Protein AF-A0AAJ1BT36-F1 (afdb_monomer_lite)

Organism: NCBI:txid2949647

Radius of gyration: 21.8 Å; chains: 1; bounding box: 70×56×44 Å

Structure (mmCIF, N/CA/C/O backbone):
data_AF-A0AAJ1BT36-F1
#
_entry.id   AF-A0AAJ1BT36-F1
#
loop_
_atom_site.group_PDB
_atom_site.id
_atom_site.type_symbol
_atom_site.label_atom_id
_atom_site.label_alt_id
_atom_site.label_comp_id
_atom_site.label_asym_id
_atom_site.label_entity_id
_atom_site.label_seq_id
_atom_site.pdbx_PDB_ins_code
_atom_site.Cartn_x
_atom_site.Cartn_y
_atom_site.Cartn_z
_atom_site.occupancy
_atom_site.B_iso_or_equiv
_atom_site.auth_seq_id
_atom_site.auth_comp_id
_atom_site.auth_asym_id
_atom_site.auth_atom_id
_atom_site.pdbx_PDB_model_num
ATOM 1 N N . MET A 1 1 ? -54.018 -43.127 28.869 1.00 43.28 1 MET A N 1
ATOM 2 C CA . MET A 1 1 ? -53.035 -42.993 27.766 1.00 43.28 1 MET A CA 1
ATOM 3 C C . MET A 1 1 ? -52.922 -41.485 27.480 1.00 43.28 1 MET A C 1
ATOM 5 O O . MET A 1 1 ? -53.895 -40.946 26.991 1.00 43.28 1 MET A O 1
ATOM 9 N N . ARG A 1 2 ? -52.032 -40.658 28.076 1.00 46.75 2 ARG A N 1
ATOM 10 C CA . ARG A 1 2 ? -50.558 -40.477 27.910 1.00 46.75 2 ARG A CA 1
ATOM 11 C C . ARG A 1 2 ? -50.152 -40.522 26.423 1.00 46.75 2 ARG A C 1
ATOM 13 O O . ARG A 1 2 ? -50.342 -41.576 25.846 1.00 46.75 2 ARG A O 1
ATOM 20 N N . ARG A 1 3 ? -49.587 -39.509 25.748 1.00 48.44 3 ARG A N 1
ATOM 21 C CA . ARG A 1 3 ? -48.978 -38.196 26.067 1.00 48.44 3 ARG A CA 1
ATOM 22 C C . ARG A 1 3 ? -49.074 -37.323 24.794 1.00 48.44 3 ARG A C 1
ATOM 24 O O . ARG A 1 3 ? -48.846 -37.857 23.715 1.00 48.44 3 ARG A O 1
ATOM 31 N N . ILE A 1 4 ? -49.337 -36.019 24.907 1.00 54.47 4 ILE A N 1
ATOM 32 C CA . ILE A 1 4 ? -49.126 -35.056 23.809 1.00 54.47 4 ILE A CA 1
ATOM 33 C C . ILE A 1 4 ? -47.728 -34.459 24.004 1.00 54.47 4 ILE A C 1
ATOM 35 O O . ILE A 1 4 ? -47.419 -33.938 25.074 1.00 54.47 4 ILE A O 1
ATOM 39 N N . VAL A 1 5 ? -46.865 -34.631 23.006 1.00 56.88 5 VAL A N 1
ATOM 40 C CA . VAL A 1 5 ? -45.466 -34.182 22.992 1.00 56.88 5 VAL A CA 1
ATOM 41 C C . VAL A 1 5 ? -45.425 -32.729 22.507 1.00 56.88 5 VAL A C 1
ATOM 43 O O . VAL A 1 5 ? -45.924 -32.473 21.412 1.00 56.88 5 VAL A O 1
ATOM 46 N N . PRO A 1 6 ? -44.832 -31.775 23.248 1.00 55.91 6 PRO A N 1
ATOM 47 C CA . PRO A 1 6 ? -44.533 -30.469 22.690 1.00 55.91 6 PRO A CA 1
ATOM 48 C C . PRO A 1 6 ? -43.248 -30.603 21.867 1.00 55.91 6 PRO A C 1
ATOM 50 O O . PRO A 1 6 ? -42.174 -30.879 22.403 1.00 55.91 6 PRO A O 1
ATOM 53 N N . ILE A 1 7 ? -43.365 -30.458 20.549 1.00 63.84 7 ILE A N 1
ATOM 54 C CA . ILE A 1 7 ? -42.210 -30.361 19.657 1.00 63.84 7 ILE A CA 1
ATOM 55 C C . ILE A 1 7 ? -41.571 -28.996 19.919 1.00 63.84 7 ILE A C 1
ATOM 57 O O . ILE A 1 7 ? -42.100 -27.954 19.536 1.00 63.84 7 ILE A O 1
ATOM 61 N N . LEU A 1 8 ? -40.454 -29.026 20.644 1.00 56.47 8 LEU A N 1
ATOM 62 C CA . LEU A 1 8 ? -39.534 -27.913 20.825 1.00 56.47 8 LEU A CA 1
ATOM 63 C C . LEU A 1 8 ? -39.110 -27.389 19.447 1.00 56.47 8 LEU A C 1
ATOM 65 O O . LEU A 1 8 ? -38.378 -28.061 18.721 1.00 56.47 8 LEU A O 1
ATOM 69 N N . LEU A 1 9 ? -39.548 -26.174 19.110 1.00 56.03 9 LEU A N 1
ATOM 70 C CA . LEU A 1 9 ? -38.946 -25.354 18.063 1.00 56.03 9 LEU A CA 1
ATOM 71 C C . LEU A 1 9 ? -37.528 -24.968 18.508 1.00 56.03 9 LEU A C 1
ATOM 73 O O . LEU A 1 9 ? -37.284 -23.888 19.040 1.00 56.03 9 LEU A O 1
ATOM 77 N N . PHE A 1 10 ? -36.582 -25.878 18.291 1.00 52.84 10 PHE A N 1
ATOM 78 C CA . PHE A 1 10 ? -35.169 -25.543 18.177 1.00 52.84 10 PHE A CA 1
ATOM 79 C C . PHE A 1 10 ? -34.988 -24.812 16.842 1.00 52.84 10 PHE A C 1
ATOM 81 O O . PHE A 1 10 ? -34.672 -25.414 15.816 1.00 52.84 10 PHE A O 1
ATOM 88 N N . LEU A 1 11 ? -35.226 -23.498 16.845 1.00 56.56 11 LEU A N 1
ATOM 89 C CA . LEU A 1 11 ? -34.644 -22.600 15.853 1.00 56.56 11 LEU A CA 1
ATOM 90 C C . LEU A 1 11 ? -33.135 -22.640 16.082 1.00 56.56 11 LEU A C 1
ATOM 92 O O . LEU A 1 11 ? -32.587 -21.943 16.934 1.00 56.56 11 LEU A O 1
ATOM 96 N N . VAL A 1 12 ? -32.497 -23.556 15.359 1.00 55.66 12 VAL A N 1
ATOM 97 C CA . VAL A 1 12 ? -31.055 -23.653 15.196 1.00 55.66 12 VAL A CA 1
ATOM 98 C C . VAL A 1 12 ? -30.589 -22.281 14.728 1.00 55.66 12 VAL A C 1
ATOM 100 O O . VAL A 1 12 ? -30.762 -21.914 13.567 1.00 55.66 12 VAL A O 1
ATOM 103 N N . GLY A 1 13 ? -30.043 -21.506 15.664 1.00 53.25 13 GLY A N 1
ATOM 104 C CA . GLY A 1 13 ? -29.198 -20.371 15.356 1.00 53.25 13 GLY A CA 1
ATOM 105 C C . GLY A 1 13 ? -28.027 -20.919 14.566 1.00 53.25 13 GLY A C 1
ATOM 106 O O . GLY A 1 13 ? -27.070 -21.421 15.147 1.00 53.25 13 GLY A O 1
ATOM 107 N N . MET A 1 14 ? -28.144 -20.907 13.240 1.00 57.12 14 MET A N 1
ATOM 108 C CA . MET A 1 14 ? -26.998 -21.120 12.380 1.00 57.12 14 MET A CA 1
ATOM 109 C C . MET A 1 14 ? -26.050 -19.967 12.698 1.00 57.12 14 MET A C 1
ATOM 111 O O . MET A 1 14 ? -26.427 -18.811 12.481 1.00 57.12 14 MET A O 1
ATOM 115 N N . PRO A 1 15 ? -24.861 -20.231 13.268 1.00 54.06 15 PRO A N 1
ATOM 116 C CA . PRO A 1 15 ? -23.852 -19.202 13.327 1.00 54.06 15 PRO A CA 1
ATOM 117 C C . PRO A 1 15 ? -23.577 -18.855 11.870 1.00 54.06 15 PRO A C 1
ATOM 119 O O . PRO A 1 15 ? -23.101 -19.694 11.104 1.00 54.06 15 PRO A O 1
ATOM 122 N N . PHE A 1 16 ? -23.944 -17.643 11.464 1.00 50.66 16 PHE A N 1
ATOM 123 C CA . PHE A 1 16 ? -23.399 -17.059 10.255 1.00 50.66 16 PHE A CA 1
ATOM 124 C C . PHE A 1 16 ? -21.893 -17.025 10.488 1.00 50.66 16 PHE A C 1
ATOM 126 O O . PHE A 1 16 ? -21.378 -16.147 11.179 1.00 50.66 16 PHE A O 1
ATOM 133 N N . ALA A 1 17 ? -21.195 -18.048 9.999 1.00 47.53 17 ALA A N 1
ATOM 134 C CA . ALA A 1 17 ? -19.764 -18.002 9.837 1.00 47.53 17 ALA A CA 1
ATOM 135 C C . ALA A 1 17 ? -19.533 -16.859 8.851 1.00 47.53 17 ALA A C 1
ATOM 137 O O . ALA A 1 17 ? -19.693 -17.023 7.644 1.00 47.53 17 ALA A O 1
ATOM 138 N N . ALA A 1 18 ? -19.295 -15.662 9.385 1.00 53.06 18 ALA A N 1
ATOM 139 C CA . ALA A 1 18 ? -18.859 -14.530 8.601 1.00 53.06 18 ALA A CA 1
ATOM 140 C C . ALA A 1 18 ? -17.549 -14.967 7.944 1.00 53.06 18 ALA A C 1
ATOM 142 O O . ALA A 1 18 ? -16.519 -15.071 8.617 1.00 53.06 18 ALA A O 1
ATOM 143 N N . ASN A 1 19 ? -17.622 -15.320 6.658 1.00 57.97 19 ASN A N 1
ATOM 144 C CA . ASN A 1 19 ? -16.448 -15.602 5.850 1.00 57.97 19 ASN A CA 1
ATOM 145 C C . ASN A 1 19 ? -15.500 -14.411 6.007 1.00 57.97 19 ASN A C 1
ATOM 147 O O . ASN A 1 19 ? -15.930 -13.260 5.910 1.00 57.97 19 ASN A O 1
ATOM 151 N N . ALA A 1 20 ? -14.236 -14.683 6.328 1.00 64.12 20 ALA A N 1
ATOM 152 C CA . ALA A 1 20 ? -13.223 -13.639 6.343 1.00 64.12 20 ALA A CA 1
ATOM 153 C C . ALA A 1 20 ? -13.206 -12.978 4.957 1.00 64.12 20 ALA A C 1
ATOM 155 O O . ALA A 1 20 ? -13.180 -13.689 3.955 1.00 64.12 20 ALA A O 1
ATOM 156 N N . ALA A 1 21 ? -13.271 -11.647 4.896 1.00 78.69 21 ALA A N 1
ATOM 157 C CA . ALA A 1 21 ? -13.365 -10.928 3.624 1.00 78.69 21 ALA A CA 1
ATOM 158 C C . ALA A 1 21 ? -12.161 -11.266 2.729 1.00 78.69 21 ALA A C 1
ATOM 160 O O . ALA A 1 21 ? -11.022 -11.084 3.145 1.00 78.69 21 ALA A O 1
ATOM 161 N N . GLU A 1 22 ? -12.345 -11.806 1.529 1.00 89.25 22 GLU A N 1
ATOM 162 C CA . GLU A 1 22 ? -11.187 -12.136 0.690 1.00 89.25 22 GLU A CA 1
ATOM 163 C C . GLU A 1 22 ? -10.579 -10.867 0.071 1.00 89.25 22 GLU A C 1
ATOM 165 O O . GLU A 1 22 ? -11.3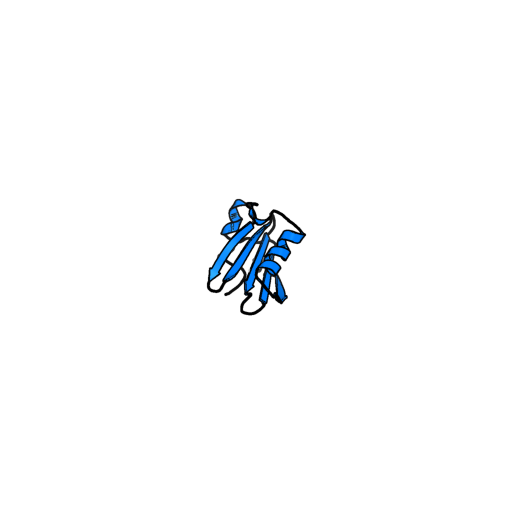28 -9.996 -0.377 1.00 89.25 22 GLU A O 1
ATOM 170 N N . PRO A 1 23 ? -9.239 -10.719 0.052 1.00 92.56 23 PRO A N 1
ATOM 171 C CA . PRO A 1 23 ? -8.615 -9.606 -0.646 1.00 92.56 23 PRO A CA 1
ATOM 172 C C . PRO A 1 23 ? -8.844 -9.705 -2.156 1.00 92.56 23 PRO A C 1
ATOM 174 O O . PRO A 1 23 ? -8.737 -10.781 -2.742 1.00 92.56 23 PRO A O 1
ATOM 177 N N . ASN A 1 24 ? -9.076 -8.565 -2.795 1.00 95.56 24 ASN A N 1
ATOM 178 C CA . ASN A 1 24 ? -9.059 -8.444 -4.247 1.00 95.56 24 ASN A CA 1
ATOM 179 C C . ASN A 1 24 ? -7.636 -8.154 -4.722 1.00 95.56 24 ASN A C 1
ATOM 181 O O . ASN A 1 24 ? -6.983 -7.260 -4.184 1.00 95.56 24 ASN A O 1
ATOM 185 N N . PHE A 1 25 ? -7.173 -8.870 -5.744 1.00 94.75 25 PHE A N 1
ATOM 186 C CA . PHE A 1 25 ? -5.818 -8.737 -6.273 1.00 94.75 25 PHE A CA 1
ATOM 187 C C . PHE A 1 25 ? -5.829 -8.082 -7.651 1.00 94.75 25 PHE A C 1
ATOM 189 O O . PHE A 1 25 ? -6.604 -8.455 -8.532 1.00 94.75 25 PHE A O 1
ATOM 196 N N . TYR A 1 26 ? -4.937 -7.116 -7.835 1.00 92.44 26 TYR A N 1
ATOM 197 C CA . TYR A 1 26 ? -4.740 -6.392 -9.081 1.00 92.44 26 TYR A CA 1
ATOM 198 C C . TYR A 1 26 ? -3.269 -6.429 -9.443 1.00 92.44 26 TYR A C 1
ATOM 200 O O . TYR A 1 26 ? -2.419 -6.065 -8.634 1.00 92.44 26 TYR A O 1
ATOM 208 N N . GLU A 1 27 ? -2.964 -6.825 -10.668 1.00 92.75 27 GLU A N 1
ATOM 209 C CA . GLU A 1 27 ? -1.590 -6.942 -11.137 1.00 92.75 27 GLU A CA 1
ATOM 210 C C . GLU A 1 27 ? -1.307 -5.960 -12.265 1.00 92.75 27 GLU A C 1
ATOM 212 O O . GLU A 1 27 ? -2.179 -5.619 -13.069 1.00 92.75 27 GLU A O 1
ATOM 217 N N . LYS A 1 28 ? -0.062 -5.496 -12.323 1.00 89.69 28 LYS A N 1
ATOM 218 C CA . LYS A 1 28 ? 0.411 -4.612 -13.379 1.00 89.69 28 LYS A CA 1
ATOM 219 C C . LYS A 1 28 ? 1.894 -4.826 -13.623 1.00 89.69 28 LYS A C 1
ATOM 221 O O . LYS A 1 28 ? 2.672 -4.952 -12.679 1.00 89.69 28 LYS A O 1
ATOM 226 N N . GLU A 1 29 ? 2.284 -4.782 -14.889 1.00 92.19 29 GLU A N 1
ATOM 227 C CA . GLU A 1 29 ? 3.689 -4.762 -15.270 1.00 92.19 29 GLU A CA 1
ATOM 228 C C . GLU A 1 29 ? 4.336 -3.412 -14.911 1.00 92.19 29 GLU A C 1
ATOM 230 O O . GLU A 1 29 ? 3.767 -2.345 -15.165 1.00 92.19 29 GLU A O 1
ATOM 235 N N . ILE A 1 30 ? 5.536 -3.453 -14.332 1.00 88.88 30 ILE A N 1
ATOM 236 C CA . ILE A 1 30 ? 6.339 -2.268 -14.008 1.00 88.88 30 ILE A CA 1
ATOM 237 C C . ILE A 1 30 ? 7.744 -2.400 -14.594 1.00 88.88 30 ILE A C 1
ATOM 239 O O . ILE A 1 30 ? 8.319 -3.482 -14.618 1.00 88.88 30 ILE A O 1
ATOM 243 N N . GLY A 1 31 ? 8.324 -1.294 -15.058 1.00 85.38 31 GLY A N 1
ATOM 244 C CA . GLY A 1 31 ? 9.703 -1.265 -15.553 1.00 85.38 31 GLY A CA 1
ATOM 245 C C . GLY A 1 31 ? 10.718 -0.907 -14.468 1.00 85.38 31 GLY A C 1
ATOM 246 O O . GLY A 1 31 ? 11.910 -1.169 -14.614 1.00 85.38 31 GLY A O 1
ATOM 247 N N . SER A 1 32 ? 10.269 -0.279 -13.380 1.00 88.44 32 SER A N 1
ATOM 248 C CA . SER A 1 32 ? 11.134 0.191 -12.305 1.00 88.44 32 SER A CA 1
ATOM 249 C C . SER A 1 32 ? 10.384 0.402 -10.991 1.00 88.44 32 SER A C 1
ATOM 251 O O . SER A 1 32 ? 9.161 0.520 -10.946 1.00 88.44 32 SER A O 1
ATOM 253 N N . ILE A 1 33 ? 11.137 0.572 -9.903 1.00 88.56 33 ILE A N 1
ATOM 254 C CA . ILE A 1 33 ? 10.558 0.930 -8.603 1.00 88.56 33 ILE A CA 1
ATOM 255 C C . ILE A 1 33 ? 9.853 2.298 -8.611 1.00 88.56 33 ILE A C 1
ATOM 257 O O . ILE A 1 33 ? 8.948 2.533 -7.811 1.00 88.56 33 ILE A O 1
ATOM 261 N N . LYS A 1 34 ? 10.241 3.199 -9.528 1.00 88.62 34 LYS A N 1
ATOM 262 C CA . LYS A 1 34 ? 9.607 4.516 -9.676 1.00 88.62 34 LYS A CA 1
ATOM 263 C C . LYS A 1 34 ? 8.174 4.396 -10.183 1.00 88.62 34 LYS A C 1
ATOM 265 O O . LYS A 1 34 ? 7.336 5.194 -9.777 1.00 88.62 34 LYS A O 1
ATOM 270 N N . ASP A 1 35 ? 7.886 3.385 -11.001 1.00 87.00 35 ASP A N 1
ATOM 271 C CA . ASP A 1 35 ? 6.533 3.144 -11.510 1.00 87.00 35 ASP A CA 1
ATOM 272 C C . ASP A 1 35 ? 5.588 2.757 -10.369 1.00 87.00 35 ASP A C 1
ATOM 274 O O . ASP A 1 35 ? 4.436 3.179 -10.345 1.00 87.00 35 ASP A O 1
ATOM 278 N N . CYS A 1 36 ? 6.103 2.038 -9.368 1.00 85.50 36 CYS A N 1
ATOM 279 C CA . CYS A 1 36 ? 5.362 1.742 -8.149 1.00 85.50 36 CYS A CA 1
ATOM 280 C C . CYS A 1 36 ? 5.097 2.987 -7.296 1.00 85.50 36 CYS A C 1
ATOM 282 O O . CYS A 1 36 ? 3.977 3.204 -6.843 1.00 85.50 36 CYS A O 1
ATOM 284 N N . ASP A 1 37 ? 6.104 3.842 -7.105 1.00 88.12 37 ASP A N 1
ATOM 285 C CA . ASP A 1 37 ? 5.915 5.105 -6.384 1.00 88.12 37 ASP A CA 1
ATOM 286 C C . ASP A 1 37 ? 4.910 6.027 -7.095 1.00 88.12 37 ASP A C 1
ATOM 288 O O . ASP A 1 37 ? 4.191 6.781 -6.431 1.00 88.12 37 ASP A O 1
ATOM 292 N N . ALA A 1 38 ? 4.829 5.955 -8.427 1.00 88.38 38 ALA A N 1
ATOM 293 C CA . ALA A 1 38 ? 3.892 6.737 -9.222 1.00 88.38 38 ALA A CA 1
ATOM 294 C C . ALA A 1 38 ? 2.424 6.359 -8.957 1.00 88.38 38 ALA A C 1
ATOM 296 O O . ALA A 1 38 ? 1.572 7.245 -9.021 1.00 88.38 38 ALA A O 1
ATOM 297 N N . ILE A 1 39 ? 2.131 5.099 -8.592 1.00 84.56 39 ILE A N 1
ATOM 298 C CA . ILE A 1 39 ? 0.765 4.633 -8.274 1.00 84.56 39 ILE A CA 1
ATOM 299 C C . ILE A 1 39 ? 0.153 5.478 -7.151 1.00 84.56 39 ILE A C 1
ATOM 301 O O . ILE A 1 39 ? -0.969 5.967 -7.276 1.00 84.56 39 ILE A O 1
ATOM 305 N N . PHE A 1 40 ? 0.910 5.708 -6.077 1.00 85.19 40 PHE A N 1
ATOM 306 C CA . PHE A 1 40 ? 0.444 6.522 -4.955 1.00 85.19 40 PHE A CA 1
ATOM 307 C C . PHE A 1 40 ? 0.635 8.017 -5.198 1.00 85.19 40 PHE A C 1
ATOM 309 O O . PHE A 1 40 ? -0.253 8.801 -4.882 1.00 85.19 40 PHE A O 1
ATOM 316 N N . THR A 1 41 ? 1.752 8.425 -5.811 1.00 90.12 41 THR A N 1
ATOM 317 C CA . THR A 1 41 ? 2.051 9.847 -6.076 1.00 90.12 41 THR A CA 1
ATOM 318 C C . THR A 1 41 ? 0.972 10.522 -6.925 1.00 90.12 41 THR A C 1
ATOM 320 O O . THR A 1 41 ? 0.668 11.688 -6.689 1.00 90.12 41 THR A O 1
ATOM 323 N N . ALA A 1 42 ? 0.359 9.799 -7.870 1.00 86.44 42 ALA A N 1
ATOM 324 C CA . ALA A 1 42 ? -0.692 10.339 -8.733 1.00 86.44 42 ALA A CA 1
ATOM 325 C C . ALA A 1 42 ? -1.918 10.843 -7.951 1.00 86.44 42 ALA A C 1
ATOM 327 O O . ALA A 1 42 ? -2.488 11.873 -8.300 1.00 86.44 42 ALA A O 1
ATOM 328 N N . ASN A 1 43 ? -2.296 10.142 -6.879 1.00 84.81 43 ASN A N 1
ATOM 329 C CA . ASN A 1 43 ? -3.459 10.486 -6.055 1.00 84.81 43 ASN A CA 1
ATOM 330 C C . ASN A 1 43 ? -3.067 11.198 -4.755 1.00 84.81 43 ASN A C 1
ATOM 332 O O . ASN A 1 43 ? -3.872 11.883 -4.129 1.00 84.81 43 ASN A O 1
ATOM 336 N N . THR A 1 44 ? -1.837 10.999 -4.292 1.00 88.50 44 THR A N 1
ATOM 337 C CA . THR A 1 44 ? -1.338 11.492 -3.010 1.00 88.50 44 THR A CA 1
ATOM 338 C C . THR A 1 44 ? 0.148 11.837 -3.148 1.00 88.50 44 THR A C 1
ATOM 340 O O . THR A 1 44 ? 1.006 11.023 -2.810 1.00 88.50 44 THR A O 1
ATOM 343 N N . PRO A 1 45 ? 0.487 13.047 -3.631 1.00 88.25 45 PRO A N 1
ATOM 344 C CA . PRO A 1 45 ? 1.867 13.421 -3.958 1.00 88.25 45 PRO A CA 1
ATOM 345 C C . PRO A 1 45 ? 2.875 13.302 -2.805 1.00 88.25 45 PRO A C 1
ATOM 347 O O . PRO A 1 45 ? 4.056 13.078 -3.050 1.00 88.25 45 PRO A O 1
ATOM 350 N N . ASP A 1 46 ? 2.411 13.405 -1.557 1.00 90.25 46 ASP A N 1
ATOM 351 C CA . ASP A 1 46 ? 3.244 13.358 -0.346 1.00 90.25 46 ASP A CA 1
ATOM 352 C C . ASP A 1 46 ? 3.018 12.094 0.503 1.00 90.25 46 ASP A C 1
ATOM 354 O O . ASP A 1 46 ? 3.234 12.079 1.712 1.00 90.25 46 ASP A O 1
ATOM 358 N N . TRP A 1 47 ? 2.541 11.010 -0.114 1.00 9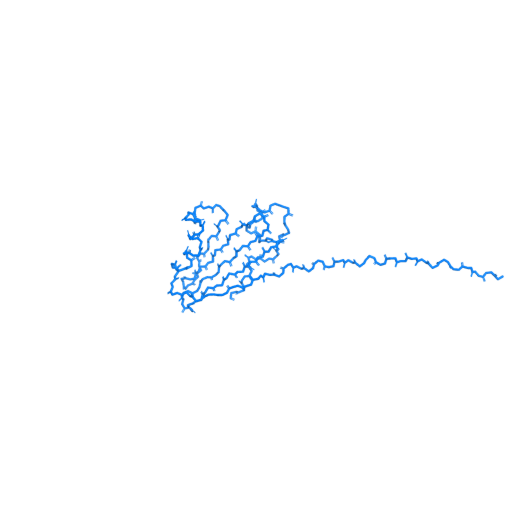2.31 47 TRP A N 1
ATOM 359 C CA . TRP A 1 47 ? 2.147 9.788 0.598 1.00 92.31 47 TRP A CA 1
ATOM 360 C C . TRP A 1 47 ? 3.246 9.219 1.510 1.00 92.31 47 TRP A C 1
ATOM 362 O O . TRP A 1 47 ? 2.950 8.661 2.558 1.00 92.31 47 TRP A O 1
ATOM 372 N N . LYS A 1 48 ? 4.524 9.398 1.156 1.00 91.12 48 LYS A N 1
ATOM 373 C CA . LYS A 1 48 ? 5.668 8.858 1.913 1.00 91.12 48 LYS A CA 1
ATOM 374 C C . LYS A 1 48 ? 5.815 9.447 3.317 1.00 91.12 48 LYS A C 1
ATOM 376 O O . LYS A 1 48 ? 6.412 8.799 4.170 1.00 91.12 48 LYS A O 1
ATOM 381 N N . ASN A 1 49 ? 5.304 10.656 3.540 1.00 93.38 49 ASN A N 1
ATOM 382 C CA . ASN A 1 49 ? 5.378 11.348 4.827 1.00 93.38 49 ASN A CA 1
ATOM 383 C C . ASN A 1 49 ? 4.104 11.178 5.660 1.00 93.38 49 ASN A C 1
ATOM 385 O O . ASN A 1 49 ? 4.004 11.702 6.769 1.00 93.38 49 ASN A O 1
ATOM 389 N N . ARG A 1 50 ? 3.116 10.458 5.127 1.00 93.56 50 ARG A N 1
ATOM 390 C CA . ARG A 1 50 ? 1.817 10.295 5.757 1.00 93.56 50 ARG A CA 1
ATOM 391 C C . ARG A 1 50 ? 1.781 9.035 6.625 1.00 93.56 50 ARG A C 1
ATOM 393 O O . ARG A 1 50 ? 2.220 7.977 6.173 1.00 93.56 50 ARG A O 1
ATOM 400 N N . PRO A 1 51 ? 1.260 9.121 7.861 1.00 93.12 51 PRO A N 1
ATOM 401 C CA . PRO A 1 51 ? 1.293 8.014 8.815 1.00 93.12 51 PRO A CA 1
ATOM 402 C C . PRO A 1 51 ? 0.466 6.803 8.370 1.00 93.12 51 PRO A C 1
ATOM 404 O O . PRO A 1 51 ? 0.737 5.689 8.813 1.00 93.12 51 PRO A O 1
ATOM 407 N N . GLU A 1 52 ? -0.520 6.997 7.494 1.00 94.94 52 GLU A N 1
ATOM 408 C CA . GLU A 1 52 ? -1.315 5.915 6.926 1.00 94.94 52 GLU A CA 1
ATOM 409 C C . GLU A 1 52 ? -0.570 5.074 5.881 1.00 94.94 52 GLU A C 1
ATOM 411 O O . GLU A 1 52 ? -1.066 4.015 5.511 1.00 94.94 52 GLU A O 1
ATOM 416 N N . PHE A 1 53 ? 0.627 5.477 5.442 1.00 95.56 53 PHE A N 1
ATOM 417 C CA . PHE A 1 53 ? 1.452 4.693 4.525 1.00 95.56 53 PHE A CA 1
ATOM 418 C C . PHE A 1 53 ? 2.653 4.082 5.246 1.00 95.56 53 PHE A C 1
ATOM 420 O O . PHE A 1 53 ? 3.589 4.759 5.665 1.00 95.56 53 PHE A O 1
ATOM 427 N N . ILE A 1 54 ? 2.677 2.757 5.317 1.00 94.94 54 ILE A N 1
ATOM 428 C CA . ILE A 1 54 ? 3.758 1.984 5.917 1.00 94.94 54 ILE A CA 1
ATOM 429 C C . ILE A 1 54 ? 4.595 1.383 4.793 1.00 94.94 54 ILE A C 1
ATOM 431 O O . ILE A 1 54 ? 4.176 0.458 4.100 1.00 94.94 54 ILE A O 1
ATOM 435 N N . THR A 1 55 ? 5.806 1.904 4.618 1.00 94.06 55 THR A N 1
ATOM 436 C CA . THR A 1 55 ? 6.739 1.434 3.587 1.00 94.06 55 THR A CA 1
ATOM 437 C C . THR A 1 55 ? 7.748 0.448 4.161 1.00 94.06 55 THR A C 1
ATOM 439 O O . THR A 1 55 ? 8.353 0.701 5.201 1.00 94.06 55 THR A O 1
ATOM 442 N N . ARG A 1 56 ? 7.994 -0.653 3.447 1.00 92.62 56 ARG A N 1
ATOM 443 C CA . ARG A 1 56 ? 9.034 -1.637 3.761 1.00 92.62 56 ARG A CA 1
ATOM 444 C C . ARG A 1 56 ? 9.880 -1.910 2.521 1.00 92.62 56 ARG A C 1
ATOM 446 O O . ARG A 1 56 ? 9.361 -2.297 1.475 1.00 92.62 56 ARG A O 1
ATOM 453 N N . ASN A 1 57 ? 11.191 -1.731 2.646 1.00 92.19 57 ASN A N 1
ATOM 454 C CA . ASN A 1 57 ? 12.143 -2.153 1.621 1.00 92.19 57 ASN A CA 1
ATOM 455 C C . ASN A 1 57 ? 12.468 -3.635 1.833 1.00 92.19 57 ASN A C 1
ATOM 457 O O . ASN A 1 57 ? 12.750 -4.056 2.955 1.00 92.19 57 ASN A O 1
ATOM 461 N N . LEU A 1 58 ? 12.408 -4.420 0.763 1.00 91.19 58 LEU A N 1
ATOM 462 C CA . LEU A 1 58 ? 12.659 -5.857 0.766 1.00 91.19 58 LEU A CA 1
ATOM 463 C C . LEU A 1 58 ? 13.954 -6.165 -0.007 1.00 91.19 58 LEU A C 1
ATOM 465 O O . LEU A 1 58 ? 14.505 -5.320 -0.716 1.00 91.19 58 LEU A O 1
ATOM 469 N N . SER A 1 59 ? 14.467 -7.389 0.133 1.00 89.94 59 SER A N 1
ATOM 470 C CA . SER A 1 59 ? 15.672 -7.822 -0.586 1.00 89.94 59 SER A CA 1
ATOM 471 C C . SER A 1 59 ? 15.469 -7.801 -2.106 1.00 89.94 59 SER A C 1
ATOM 473 O O . SER A 1 59 ? 14.351 -7.952 -2.594 1.00 89.94 59 SER A O 1
ATOM 475 N N . GLY A 1 60 ? 16.549 -7.622 -2.872 1.00 86.19 60 GLY A N 1
ATOM 476 C CA . GLY A 1 60 ? 16.480 -7.601 -4.340 1.00 86.19 60 GLY A CA 1
ATOM 477 C C . GLY A 1 60 ? 15.864 -6.326 -4.931 1.00 86.19 60 GLY A C 1
ATOM 478 O O . GLY A 1 60 ? 15.402 -6.337 -6.063 1.00 86.19 60 GLY A O 1
ATOM 479 N N . GLY A 1 61 ? 15.825 -5.221 -4.177 1.00 87.31 61 GLY A N 1
ATOM 480 C CA . GLY A 1 61 ? 15.238 -3.957 -4.648 1.00 87.31 61 GLY A CA 1
ATOM 481 C C . GLY A 1 61 ? 13.707 -3.962 -4.690 1.00 87.31 61 GLY A C 1
ATOM 482 O O . GLY A 1 61 ? 13.100 -3.048 -5.248 1.00 87.31 61 GLY A O 1
ATOM 483 N N . ARG A 1 62 ? 13.090 -4.983 -4.090 1.00 92.69 62 ARG A N 1
ATOM 484 C CA . ARG A 1 62 ? 11.646 -5.107 -3.936 1.00 92.69 62 ARG A CA 1
ATOM 485 C C . ARG A 1 62 ? 11.130 -4.155 -2.866 1.00 92.69 62 ARG A C 1
ATOM 487 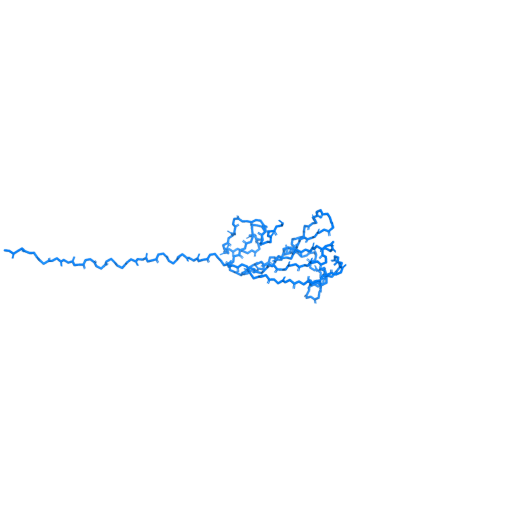O O . ARG A 1 62 ? 11.852 -3.777 -1.941 1.00 92.69 62 ARG A O 1
ATOM 494 N N . LYS A 1 63 ? 9.857 -3.796 -2.957 1.00 93.25 63 LYS A N 1
ATOM 495 C CA . LYS A 1 63 ? 9.219 -2.879 -2.010 1.00 93.25 63 LYS A CA 1
ATOM 496 C C . LYS A 1 63 ? 7.811 -3.335 -1.694 1.00 93.25 63 LYS A C 1
ATOM 498 O O . LYS A 1 63 ? 7.114 -3.844 -2.560 1.00 93.25 63 LYS A O 1
ATOM 503 N N . GLN A 1 64 ? 7.412 -3.125 -0.452 1.00 94.44 64 GLN A N 1
ATOM 504 C CA . GLN A 1 64 ? 6.051 -3.311 0.016 1.00 94.44 64 GLN A CA 1
ATOM 505 C C . GLN A 1 64 ? 5.563 -1.985 0.597 1.00 94.44 64 GLN A C 1
ATOM 507 O O . GLN A 1 64 ? 6.292 -1.322 1.340 1.00 94.44 64 GLN A O 1
ATOM 512 N N . VAL A 1 65 ? 4.349 -1.583 0.250 1.00 94.69 65 VAL A N 1
ATOM 513 C CA . VAL A 1 65 ? 3.696 -0.386 0.781 1.00 94.69 65 VAL A CA 1
ATOM 514 C C . VAL A 1 65 ? 2.308 -0.783 1.244 1.00 94.69 65 VAL A C 1
ATOM 516 O O . VAL A 1 65 ? 1.520 -1.285 0.454 1.00 94.69 65 VAL A O 1
ATOM 519 N N . VAL A 1 66 ? 2.009 -0.556 2.517 1.00 96.00 66 VAL A N 1
ATOM 520 C CA . VAL A 1 66 ? 0.673 -0.754 3.080 1.00 96.00 66 VAL A CA 1
ATOM 521 C C . VAL A 1 66 ? 0.052 0.616 3.308 1.00 96.00 66 VAL A C 1
ATOM 523 O O . VAL A 1 66 ? 0.606 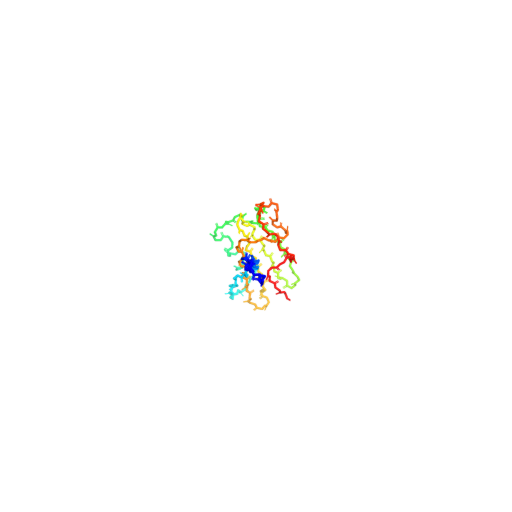1.413 4.057 1.00 96.00 66 VAL A O 1
ATOM 526 N N . GLN A 1 67 ? -1.080 0.888 2.674 1.00 95.94 67 GLN A N 1
ATOM 527 C CA . GLN A 1 67 ? -1.926 2.042 2.942 1.00 95.94 67 GLN A CA 1
ATOM 528 C C . GLN A 1 67 ? -3.074 1.615 3.862 1.00 95.94 67 GLN A C 1
ATOM 530 O O . GLN A 1 67 ? -3.925 0.812 3.479 1.00 95.94 67 GLN A O 1
ATOM 535 N N . CYS A 1 68 ? -3.096 2.157 5.074 1.00 96.00 68 CYS A N 1
ATOM 536 C CA . CYS A 1 68 ? -4.160 1.958 6.046 1.00 96.00 68 CYS A CA 1
ATOM 537 C C . CYS A 1 68 ? -5.347 2.873 5.716 1.00 96.00 68 CYS A C 1
ATOM 539 O O . CYS A 1 68 ? -5.182 4.089 5.623 1.00 96.00 68 CYS A O 1
ATOM 541 N N . LEU A 1 69 ? -6.543 2.307 5.563 1.00 94.44 69 LEU A N 1
ATOM 542 C CA . LEU A 1 69 ? -7.772 3.052 5.289 1.00 94.44 69 LEU A CA 1
ATOM 543 C C . LEU A 1 69 ? -8.750 2.890 6.452 1.00 94.44 69 LEU A C 1
ATOM 545 O O . LEU A 1 69 ? -8.740 1.838 7.084 1.00 94.44 69 LEU A O 1
ATOM 549 N N . PRO A 1 70 ? -9.616 3.876 6.745 1.00 92.75 70 PRO A N 1
ATOM 550 C CA . PRO A 1 70 ? -10.553 3.786 7.864 1.00 92.75 70 PRO A CA 1
ATOM 551 C C . PRO A 1 70 ? -11.424 2.527 7.869 1.00 92.75 70 PRO A C 1
ATOM 553 O O . PRO A 1 70 ? -11.848 2.129 8.945 1.00 92.75 70 PRO A O 1
ATOM 556 N N . ASP A 1 71 ? -11.673 1.934 6.699 1.00 91.50 71 ASP A N 1
ATOM 557 C CA . ASP A 1 71 ? -12.514 0.766 6.432 1.00 91.50 71 ASP A CA 1
ATOM 558 C C . ASP A 1 71 ? -11.752 -0.459 5.888 1.00 91.50 71 ASP A C 1
ATOM 560 O O . ASP A 1 71 ? -12.375 -1.475 5.569 1.00 91.50 71 ASP A O 1
ATOM 564 N N . GLY A 1 72 ? -10.419 -0.412 5.803 1.00 93.88 72 GLY A N 1
ATOM 565 C CA . GLY A 1 72 ? -9.664 -1.493 5.180 1.00 93.88 72 GLY A CA 1
ATOM 566 C C . GLY A 1 72 ? -8.170 -1.244 5.018 1.00 93.88 72 GLY A C 1
ATOM 567 O O . GLY A 1 72 ? -7.542 -0.451 5.725 1.00 93.88 72 GLY A O 1
ATOM 568 N N . VAL A 1 73 ? -7.572 -1.952 4.066 1.00 96.12 73 VAL A N 1
ATOM 569 C CA . VAL A 1 73 ? -6.156 -1.826 3.737 1.00 96.12 73 VAL A CA 1
ATOM 570 C C . VAL A 1 73 ? -5.932 -2.027 2.242 1.00 96.12 73 VAL A C 1
ATOM 572 O O . VAL A 1 73 ? -6.554 -2.881 1.610 1.00 96.12 73 VAL A O 1
ATOM 575 N N . VAL A 1 74 ? -4.978 -1.279 1.695 1.00 95.50 74 VAL A N 1
ATOM 576 C CA . VAL A 1 74 ? -4.387 -1.564 0.386 1.00 95.50 74 VAL A CA 1
ATOM 577 C C . VAL A 1 74 ? -2.932 -1.928 0.603 1.00 95.50 74 VAL A C 1
ATOM 579 O O . VAL A 1 74 ? -2.187 -1.191 1.242 1.00 95.50 74 VAL A O 1
ATOM 582 N N . GLU A 1 75 ? -2.502 -3.057 0.066 1.00 95.69 75 GLU A N 1
ATOM 583 C CA . GLU A 1 75 ? -1.116 -3.483 0.106 1.00 95.69 75 GLU A CA 1
ATOM 584 C C . GLU A 1 75 ? -0.560 -3.615 -1.303 1.00 95.69 75 GLU A C 1
ATOM 586 O O . GLU A 1 75 ? -1.025 -4.431 -2.086 1.00 95.69 75 GLU A O 1
ATOM 591 N N . LEU A 1 76 ? 0.466 -2.832 -1.612 1.00 94.44 76 LEU A N 1
ATOM 592 C CA . LEU A 1 76 ? 1.209 -2.912 -2.857 1.00 94.44 76 LEU A CA 1
ATOM 593 C C . LEU A 1 76 ? 2.525 -3.657 -2.626 1.00 94.44 76 LEU A C 1
ATOM 595 O O . LEU A 1 76 ? 3.300 -3.305 -1.736 1.00 94.44 76 LEU A O 1
ATOM 599 N N . TYR A 1 77 ? 2.810 -4.637 -3.472 1.00 94.94 77 TYR A N 1
ATOM 600 C CA . TYR A 1 77 ? 4.100 -5.298 -3.602 1.00 94.94 77 TYR A CA 1
ATOM 601 C C . TYR A 1 77 ? 4.698 -4.991 -4.975 1.00 94.94 77 TYR A C 1
ATOM 603 O O . TYR A 1 77 ? 4.013 -5.044 -5.994 1.00 94.94 77 TYR A O 1
ATOM 611 N N . CYS A 1 78 ? 5.986 -4.667 -4.990 1.00 93.56 78 CYS A N 1
ATOM 612 C CA . CYS A 1 78 ? 6.725 -4.257 -6.172 1.00 93.56 78 CYS A CA 1
ATOM 613 C C . CYS A 1 78 ? 7.964 -5.123 -6.335 1.00 93.56 78 CYS A C 1
ATOM 615 O O . CYS A 1 78 ? 8.828 -5.150 -5.451 1.00 93.56 78 CYS A O 1
ATOM 617 N N . ASP A 1 79 ? 8.079 -5.746 -7.500 1.00 93.75 79 ASP A N 1
ATOM 618 C CA . ASP A 1 79 ? 9.211 -6.550 -7.919 1.00 93.75 79 ASP A CA 1
ATOM 619 C C . ASP A 1 79 ? 9.722 -6.099 -9.295 1.00 93.75 79 ASP A C 1
ATOM 621 O O . ASP A 1 79 ? 9.315 -6.623 -10.335 1.00 93.75 79 ASP A O 1
ATOM 625 N N . PRO A 1 80 ? 10.631 -5.109 -9.332 1.00 88.44 80 PRO A N 1
ATOM 626 C CA . PRO A 1 80 ? 11.166 -4.616 -10.593 1.00 88.44 80 PRO A CA 1
ATOM 627 C C . PRO A 1 80 ? 12.055 -5.645 -11.306 1.00 88.44 80 PRO A C 1
ATOM 629 O O . PRO A 1 80 ? 12.223 -5.539 -12.517 1.00 88.44 80 PRO A O 1
ATOM 632 N N . GLN A 1 81 ? 12.616 -6.636 -10.600 1.00 90.81 81 GLN A N 1
ATOM 633 C CA . GLN A 1 81 ? 13.433 -7.680 -11.233 1.00 90.81 81 GLN A CA 1
ATOM 634 C C . GLN A 1 81 ? 12.567 -8.590 -12.104 1.00 90.81 81 GLN A C 1
ATOM 636 O O . GLN A 1 81 ? 12.963 -8.946 -13.211 1.00 90.81 81 GLN A O 1
ATOM 641 N N . ASN A 1 82 ? 11.357 -8.885 -11.626 1.00 91.62 82 ASN A N 1
ATOM 642 C CA . ASN A 1 82 ? 10.352 -9.658 -12.350 1.00 91.62 82 ASN A CA 1
ATOM 643 C C . ASN A 1 82 ? 9.368 -8.784 -13.146 1.00 91.62 82 ASN A C 1
ATOM 645 O O . ASN A 1 82 ? 8.381 -9.293 -13.670 1.00 91.62 82 ASN A O 1
ATOM 649 N N . ARG A 1 83 ? 9.633 -7.472 -13.252 1.00 91.75 83 ARG A N 1
ATOM 650 C CA . ARG A 1 83 ? 8.775 -6.478 -13.922 1.00 91.75 83 ARG A CA 1
ATOM 651 C C . ARG A 1 83 ? 7.321 -6.502 -13.444 1.00 91.75 83 ARG A C 1
ATOM 653 O O . ARG A 1 83 ? 6.400 -6.259 -14.218 1.00 91.75 83 ARG A O 1
ATOM 660 N N . HIS A 1 84 ? 7.094 -6.781 -12.165 1.00 92.12 84 HIS A N 1
ATOM 661 C CA . HIS A 1 84 ? 5.767 -7.083 -11.635 1.00 92.12 84 HIS A CA 1
ATOM 662 C C . HIS A 1 84 ? 5.414 -6.202 -10.442 1.00 92.12 84 HIS A C 1
ATOM 664 O O . HIS A 1 84 ? 6.244 -5.930 -9.575 1.00 92.12 84 HIS A O 1
ATOM 670 N N . SER A 1 85 ? 4.170 -5.738 -10.397 1.00 92.69 85 SER A N 1
ATOM 671 C CA . SER A 1 85 ? 3.566 -5.185 -9.191 1.00 92.69 85 SER A CA 1
ATOM 672 C C . SER A 1 85 ? 2.202 -5.815 -8.962 1.00 92.69 85 SER A C 1
ATOM 674 O O . SER A 1 85 ? 1.459 -6.056 -9.916 1.00 92.69 85 SER A O 1
ATOM 676 N N . MET A 1 86 ? 1.866 -6.019 -7.695 1.00 94.44 86 MET A N 1
ATOM 677 C CA . MET A 1 86 ? 0.566 -6.512 -7.269 1.00 94.44 86 MET A CA 1
ATOM 678 C C . MET A 1 86 ? 0.025 -5.629 -6.156 1.00 94.44 86 MET A C 1
ATOM 680 O O . MET A 1 86 ? 0.737 -5.331 -5.200 1.00 94.44 86 MET A O 1
ATOM 684 N N . ALA A 1 87 ? -1.235 -5.232 -6.269 1.00 94.00 87 ALA A N 1
ATOM 685 C CA . ALA A 1 87 ? -1.996 -4.590 -5.213 1.00 94.00 87 ALA A CA 1
ATOM 686 C C . ALA A 1 87 ? -3.047 -5.567 -4.681 1.00 94.00 87 ALA A C 1
ATOM 688 O O . ALA A 1 87 ? -3.835 -6.106 -5.453 1.00 94.00 87 ALA A O 1
ATOM 689 N N . ALA A 1 88 ? -3.077 -5.770 -3.371 1.00 96.19 88 AL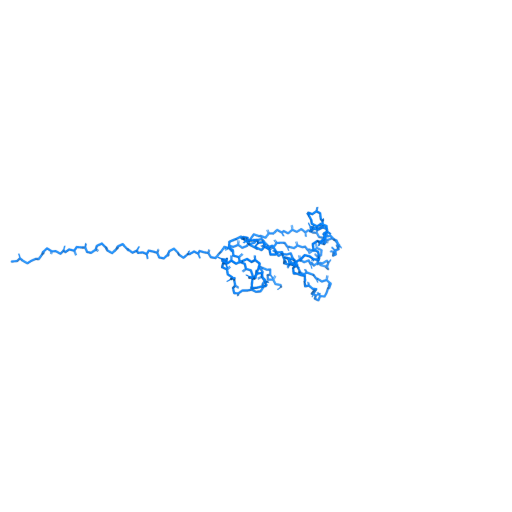A A N 1
ATOM 690 C CA . ALA A 1 88 ? -4.139 -6.464 -2.667 1.00 96.19 88 ALA A CA 1
ATOM 691 C C . ALA A 1 88 ? -4.995 -5.436 -1.921 1.00 96.19 88 ALA A C 1
ATOM 693 O O . ALA A 1 88 ? -4.470 -4.626 -1.159 1.00 96.19 88 ALA A O 1
ATOM 694 N N . VAL A 1 89 ? -6.305 -5.463 -2.137 1.00 95.69 89 VAL A N 1
ATOM 695 C CA . VAL A 1 89 ? -7.276 -4.576 -1.490 1.00 95.69 89 VAL A CA 1
ATOM 696 C C . VAL A 1 89 ? -8.166 -5.412 -0.589 1.00 95.69 89 VAL A C 1
ATOM 698 O O . VAL A 1 89 ? -8.783 -6.371 -1.048 1.00 95.69 89 VAL A O 1
ATOM 701 N N . LEU A 1 90 ? -8.241 -5.047 0.684 1.00 95.81 90 LEU A N 1
ATOM 702 C CA . LEU A 1 90 ? -9.084 -5.702 1.671 1.00 95.81 90 LEU A CA 1
ATOM 703 C C . LEU A 1 90 ? -9.993 -4.669 2.328 1.00 95.81 90 LEU A C 1
ATOM 705 O O . LEU A 1 90 ? -9.509 -3.728 2.950 1.00 95.81 90 LEU A O 1
ATOM 709 N N . GLU A 1 91 ? -11.297 -4.887 2.223 1.00 93.88 91 GLU A N 1
ATOM 710 C CA . GLU A 1 91 ? -12.330 -4.066 2.856 1.00 93.88 91 GLU A CA 1
ATOM 711 C C . GLU A 1 91 ? -12.948 -4.819 4.043 1.00 93.88 91 GLU A C 1
ATOM 713 O O . GLU A 1 91 ? -13.052 -6.048 4.037 1.00 93.88 91 GLU A O 1
ATOM 718 N N . GLY A 1 92 ? -13.350 -4.093 5.087 1.00 92.25 92 GLY A N 1
ATOM 719 C CA . GLY A 1 92 ? -14.024 -4.641 6.271 1.00 92.25 92 GLY A CA 1
ATOM 720 C C . GLY A 1 92 ? -13.117 -5.372 7.272 1.00 92.25 92 GLY A C 1
ATOM 721 O O . GLY A 1 92 ? -13.556 -5.709 8.373 1.00 92.25 92 GLY A O 1
ATOM 722 N N . GLU A 1 93 ? -11.846 -5.584 6.933 1.00 95.00 93 GLU A N 1
ATOM 723 C CA . GLU A 1 93 ? -10.808 -6.129 7.810 1.00 95.00 93 GLU A CA 1
ATOM 724 C C . GLU A 1 93 ? -9.497 -5.343 7.635 1.00 95.00 93 GLU A C 1
ATOM 726 O O . GLU A 1 93 ? -9.286 -4.666 6.633 1.00 95.00 93 GLU A O 1
ATOM 731 N N . THR A 1 94 ? -8.597 -5.426 8.614 1.00 95.56 94 THR A N 1
ATOM 732 C CA . THR A 1 94 ? -7.338 -4.660 8.637 1.00 95.56 94 THR A CA 1
ATOM 733 C C . THR A 1 94 ? -6.134 -5.548 8.965 1.00 95.56 94 THR A C 1
ATOM 735 O O . THR A 1 94 ? -6.282 -6.657 9.486 1.00 95.56 94 THR A O 1
ATOM 738 N N . LEU A 1 95 ? -4.923 -5.056 8.694 1.00 96.12 95 LEU A N 1
ATOM 739 C CA . LEU A 1 95 ? -3.671 -5.699 9.111 1.00 96.12 95 LEU A CA 1
ATOM 740 C C . LEU A 1 95 ? -3.242 -5.218 10.509 1.00 96.12 95 LEU A C 1
ATOM 742 O O . LEU A 1 95 ? -3.517 -4.071 10.872 1.00 96.12 95 LEU A O 1
ATOM 746 N N . PRO A 1 96 ? -2.484 -6.023 11.283 1.00 95.88 96 PRO A N 1
ATOM 747 C CA . PRO A 1 96 ? -1.979 -5.629 12.602 1.00 95.88 96 PRO A CA 1
ATOM 748 C C . PRO A 1 96 ? -1.269 -4.270 12.611 1.00 95.88 96 PRO A C 1
ATOM 750 O O . PRO A 1 96 ? -1.484 -3.457 13.512 1.00 95.88 96 PRO A O 1
ATOM 753 N N . ALA A 1 97 ? -0.488 -3.988 11.563 1.00 95.25 97 ALA A N 1
ATOM 754 C CA . ALA A 1 97 ? 0.244 -2.734 11.399 1.00 95.25 97 ALA A CA 1
ATOM 755 C C . ALA A 1 97 ? -0.666 -1.492 11.271 1.00 95.25 97 ALA A C 1
ATOM 757 O O . ALA A 1 97 ? -0.241 -0.396 11.625 1.00 95.25 97 ALA A O 1
ATOM 758 N N . CYS A 1 98 ? -1.913 -1.666 10.822 1.00 96.25 98 CYS A N 1
ATOM 759 C CA . CYS A 1 98 ? -2.889 -0.595 10.612 1.00 96.25 98 CYS A CA 1
ATOM 760 C C . CYS A 1 98 ? -3.900 -0.440 11.757 1.00 96.25 98 CYS A C 1
ATOM 762 O O . CYS A 1 98 ? -4.652 0.531 11.776 1.00 96.25 98 CYS A O 1
ATOM 764 N N . SER A 1 99 ? -3.886 -1.337 12.750 1.00 94.81 99 SER A N 1
ATOM 765 C CA . SER A 1 99 ? -4.875 -1.395 13.842 1.00 94.81 99 SER A CA 1
ATOM 766 C C . SER A 1 99 ? -5.097 -0.076 14.595 1.00 94.81 99 SER A C 1
ATOM 768 O O . SER A 1 99 ? -6.209 0.202 15.035 1.00 94.81 99 SER A O 1
ATOM 770 N N . LYS A 1 100 ? -4.06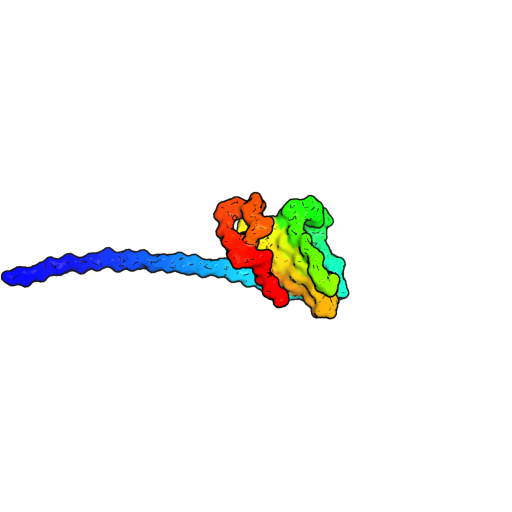1 0.765 14.723 1.00 92.06 100 LYS A N 1
ATOM 771 C CA . LYS A 1 100 ? -4.166 2.084 15.372 1.00 92.06 100 LYS A CA 1
ATOM 772 C C . LYS A 1 100 ? -4.954 3.109 14.549 1.00 92.06 100 LYS A C 1
ATOM 774 O O . LYS A 1 100 ? -5.508 4.036 15.127 1.00 92.06 100 LYS A O 1
ATOM 779 N N . ILE A 1 101 ? -4.966 2.962 13.225 1.00 90.44 101 ILE A N 1
ATOM 780 C CA . ILE A 1 101 ? -5.619 3.871 12.268 1.00 90.44 101 ILE A CA 1
ATOM 781 C C . ILE A 1 101 ? -7.042 3.394 11.951 1.00 90.44 101 ILE A C 1
ATOM 783 O O . ILE A 1 101 ? -7.893 4.197 11.583 1.00 90.44 101 ILE A O 1
ATOM 787 N N . THR A 1 102 ? -7.321 2.105 12.157 1.00 90.12 102 THR A N 1
ATOM 788 C CA . THR A 1 102 ? -8.600 1.457 11.835 1.00 90.12 102 THR A CA 1
ATOM 789 C C . THR A 1 102 ? -9.307 0.943 13.099 1.00 90.12 102 THR A C 1
ATOM 791 O O . THR A 1 102 ? -9.481 -0.272 13.265 1.00 90.12 102 THR A O 1
ATOM 794 N N . PRO A 1 103 ? -9.662 1.821 14.057 1.00 88.38 103 PRO A N 1
ATOM 795 C CA . PRO A 1 103 ? -10.293 1.389 15.296 1.00 88.38 103 PRO A CA 1
ATOM 796 C C . PRO A 1 103 ? -11.660 0.754 15.015 1.00 88.38 103 PRO A C 1
ATOM 798 O O . PRO A 1 103 ? -12.440 1.253 14.210 1.00 88.38 103 PRO A O 1
ATOM 801 N N . GLY A 1 104 ? -11.964 -0.346 15.705 1.00 88.06 104 GLY A N 1
ATOM 802 C CA . GLY A 1 104 ? -13.253 -1.036 15.578 1.00 88.06 104 GLY A CA 1
ATOM 803 C C . GLY A 1 104 ? -13.367 -1.990 14.385 1.00 88.06 104 GLY A C 1
ATOM 804 O O . GLY A 1 104 ? -14.396 -2.647 14.248 1.00 88.06 104 GLY A O 1
ATOM 805 N N . ILE A 1 105 ? -12.319 -2.124 13.568 1.00 92.19 105 ILE A N 1
ATOM 806 C CA . ILE A 1 105 ? -12.266 -3.086 12.462 1.00 92.19 105 ILE A CA 1
ATOM 807 C C . ILE A 1 105 ? -11.564 -4.367 12.894 1.00 92.19 105 ILE A C 1
ATOM 809 O O . ILE A 1 105 ? -10.604 -4.351 13.667 1.00 92.19 105 ILE A O 1
ATOM 813 N N . LYS A 1 106 ? -12.049 -5.502 12.386 1.00 94.50 106 LYS A N 1
ATOM 814 C CA . LYS A 1 106 ? -11.471 -6.816 12.662 1.00 94.50 106 LYS A CA 1
ATOM 815 C C . LYS A 1 106 ? -10.041 -6.892 12.118 1.00 94.50 106 LYS A C 1
ATOM 817 O O . LYS A 1 106 ? -9.806 -6.735 10.922 1.00 94.50 106 LYS A O 1
ATOM 822 N N . VAL A 1 107 ? -9.092 -7.168 13.009 1.00 95.31 107 VAL A N 1
ATOM 823 C CA . VAL A 1 107 ? -7.669 -7.322 12.679 1.00 95.31 107 VAL A CA 1
ATOM 824 C C . VAL A 1 107 ? -7.386 -8.764 12.264 1.00 95.31 107 VAL A C 1
ATOM 826 O O . VAL A 1 107 ? -7.749 -9.702 12.978 1.00 95.31 107 VAL A O 1
ATOM 829 N N . ARG A 1 108 ? -6.726 -8.954 11.121 1.00 93.44 108 ARG A N 1
ATOM 830 C CA . ARG A 1 108 ? -6.288 -10.274 10.656 1.00 93.44 108 ARG A CA 1
ATOM 831 C C . ARG A 1 108 ? -5.113 -10.809 11.458 1.00 93.44 108 ARG A C 1
ATOM 833 O O . ARG A 1 108 ? -4.246 -10.058 11.891 1.00 93.44 108 ARG A O 1
ATOM 840 N N . ASN A 1 109 ? -5.028 -12.134 11.541 1.00 94.06 109 ASN A N 1
ATOM 841 C CA . ASN A 1 109 ? -3.856 -12.834 12.065 1.00 94.06 109 ASN A CA 1
ATOM 842 C C . ASN A 1 109 ? -2.818 -13.129 10.960 1.00 94.06 109 ASN A C 1
ATOM 844 O O . ASN A 1 109 ? -2.366 -14.262 10.816 1.00 94.06 109 ASN A O 1
ATOM 848 N N . VAL A 1 110 ? -2.508 -12.128 10.131 1.00 92.81 110 VAL A N 1
ATOM 849 C CA . VAL A 1 110 ? -1.435 -12.156 9.121 1.00 92.81 110 VAL A CA 1
ATOM 850 C C . VAL A 1 110 ? -0.807 -10.767 9.015 1.00 92.81 110 VAL A C 1
ATOM 852 O O . VAL A 1 110 ? -1.496 -9.766 9.195 1.00 92.81 110 VAL A O 1
ATOM 855 N N . ASP A 1 111 ? 0.482 -10.694 8.687 1.00 92.88 111 ASP A N 1
ATOM 856 C CA . ASP A 1 111 ? 1.206 -9.418 8.558 1.00 92.88 111 ASP A CA 1
ATOM 857 C C . ASP A 1 111 ? 1.093 -8.774 7.166 1.00 92.88 111 ASP A C 1
ATOM 859 O O . ASP A 1 111 ? 1.453 -7.605 6.982 1.00 92.88 111 ASP A O 1
ATOM 863 N N . THR A 1 112 ? 0.642 -9.552 6.180 1.00 94.44 112 THR A N 1
ATOM 864 C CA . THR A 1 112 ? 0.552 -9.185 4.764 1.00 94.44 112 THR A CA 1
ATOM 865 C C . THR A 1 112 ? -0.596 -9.935 4.089 1.00 94.44 112 THR A C 1
ATOM 867 O O . THR A 1 112 ? -0.914 -11.065 4.459 1.00 94.44 112 THR A O 1
ATOM 870 N N . LEU A 1 113 ? -1.221 -9.294 3.106 1.00 93.94 113 LEU A N 1
ATOM 871 C CA . LEU A 1 113 ? -2.203 -9.857 2.182 1.00 93.94 113 LEU A CA 1
ATOM 872 C C . LEU A 1 113 ? -1.551 -10.582 1.004 1.00 93.94 113 LEU A C 1
ATOM 874 O O . LEU A 1 113 ? -2.200 -11.395 0.350 1.00 93.94 113 LEU A O 1
ATOM 878 N N . ILE A 1 114 ? -0.288 -10.269 0.720 1.00 91.81 114 ILE A N 1
ATOM 879 C CA . ILE A 1 114 ? 0.454 -10.781 -0.425 1.00 91.81 114 ILE A CA 1
ATOM 880 C C . ILE A 1 114 ? 1.452 -11.823 0.075 1.00 91.81 114 ILE A C 1
ATOM 882 O O . ILE A 1 114 ? 2.464 -11.497 0.701 1.00 91.81 114 ILE A O 1
ATOM 886 N N . ALA A 1 115 ? 1.163 -13.095 -0.210 1.00 79.44 115 ALA A N 1
ATOM 887 C CA . ALA A 1 115 ? 2.131 -14.167 -0.016 1.00 79.44 115 ALA A CA 1
ATOM 888 C C . ALA A 1 115 ? 3.345 -13.926 -0.932 1.00 79.44 115 ALA A C 1
ATOM 890 O O . ALA A 1 115 ? 3.184 -13.580 -2.102 1.00 79.44 115 ALA A O 1
ATOM 891 N N . ARG A 1 116 ? 4.546 -14.040 -0.361 1.00 62.94 116 ARG A N 1
ATOM 892 C CA . ARG A 1 116 ? 5.827 -13.727 -1.012 1.00 62.94 116 ARG A CA 1
ATOM 893 C C . ARG A 1 116 ? 6.485 -14.953 -1.616 1.00 62.94 116 ARG A C 1
ATOM 895 O O . ARG A 1 116 ? 6.334 -16.035 -1.008 1.00 62.94 116 ARG A O 1
#

Secondary structure (DSSP, 8-state):
------------------PPPPPEEEEEE-SSHHHHHHHHHTT-TTGGGSTTEEEEE-GGG-EEEEEEETTEEEEEEEETTTTEEEEEEEESEE-GGGTTTSTTSEEPS-S-SS--

Foldseek 3Di:
DDDDDDDDPPPPPPPPPPPAFAWDKDKDFAQAPVVVVCVCCVVPVPLVPDLQWDKDQDPPRKIWIWGADLFWIWIWIDDNVVRMIMIITTGQEYEPSNCVVHPPGHYDPDNDSDDD

pLDDT: mean 85.15, std 14.87, range [43.28, 96.25]

Sequence (116 aa):
MRRIVPILLFLVGMPFAANAAEPNFYEKEIGSIKDCDAIFTANTPDWKNRPEFITRNLSGGRKQVVQCLPDGVVELYCDPQNRHSMAAVLEGETLPACSKITPGIKVRNVDTLIAR